Protein AF-A0AAJ2LNL6-F1 (afdb_monomer)

Solvent-accessible surface area (backbone atoms only — not comparable to full-atom values): 5807 Å² total; per-residue (Å²): 134,91,83,52,74,66,57,58,50,48,53,56,50,49,53,52,52,53,43,48,75,69,69,54,85,75,46,67,41,77,10,58,29,69,44,14,50,50,33,53,54,46,56,74,76,46,93,55,74,44,76,44,70,38,83,45,72,86,69,90,73,64,68,67,68,49,54,53,52,49,47,54,49,50,51,54,53,41,53,74,70,70,54,55,71,71,56,44,54,57,65,47,50,71,77,72,114

Nearest PDB structures (foldseek):
  1r1d-assembly1_B  TM=9.570E-01  e=1.015E-06  Geobacillus stearothermophilus
  1tqh-assembly1_A  TM=9.502E-01  e=9.462E-07  Geobacillus stearothermophilus
  4diu-assembly1_A  TM=9.580E-01  e=1.113E-05  synthetic construct
  8ilt-assembly4_D  TM=8.840E-01  e=2.416E-05  Geobacillus stearothermophilus
  8tav-assembly1_A  TM=8.797E-01  e=9.883E-05  Staphylococcus aureus USA300-0114

Foldseek 3Di:
DDDDPVVVLVVLVVVVVVCVVVVNPAAEAEAEACGLVSQVVCVVPHDHNYYHYHNYDPDDDDPVVVLVVVLVVQLVVVVVVVDDPVVSVVVSVVSVD

Secondary structure (DSSP, 8-state):
----HHHHHHHHHHHHHHHHHTT----EEEEETHHHHHHHHHHHHS--SEEEEES---SPPPSHHHHHHHHHHHHHHHHHTT--HHHHHHHHHTTT-

Radius of gyration: 17.71 Å; Cα contacts (8 Å, |Δi|>4): 82; chains: 1; bounding box: 37×31×43 Å

Organism: NCBI:txid1538159

Structure (mmCIF, N/CA/C/O backbone):
data_AF-A0AAJ2LNL6-F1
#
_entry.id   AF-A0AAJ2LNL6-F1
#
loop_
_atom_site.group_PDB
_atom_site.id
_atom_site.type_symbol
_atom_site.label_atom_id
_atom_site.label_alt_id
_atom_site.label_comp_id
_atom_site.label_asym_id
_atom_site.label_entity_id
_atom_site.label_seq_id
_atom_site.pdbx_PDB_ins_code
_atom_site.Cartn_x
_atom_site.Cartn_y
_atom_site.Cartn_z
_atom_site.occupancy
_atom_site.B_iso_or_equiv
_atom_site.auth_seq_id
_atom_site.a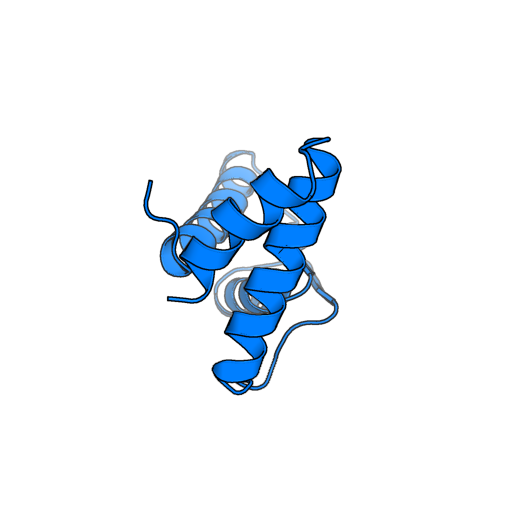uth_comp_id
_atom_site.auth_asym_id
_atom_site.auth_atom_id
_atom_site.pdbx_PDB_model_num
ATOM 1 N N . MET A 1 1 ? 20.341 4.228 -2.860 1.00 46.88 1 MET A N 1
ATOM 2 C CA . 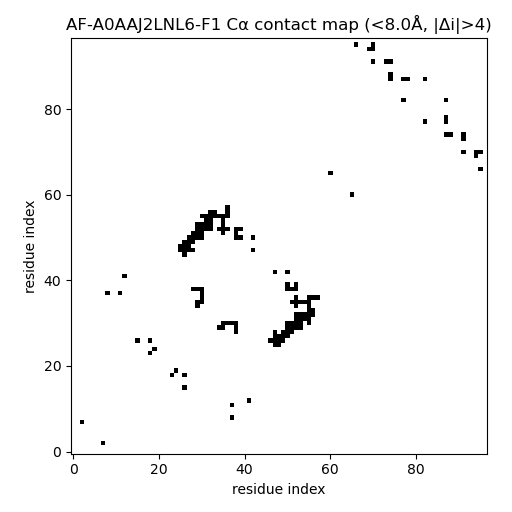MET A 1 1 ? 19.173 4.099 -1.962 1.00 46.88 1 MET A CA 1
ATOM 3 C C . MET A 1 1 ? 18.682 2.664 -2.096 1.00 46.88 1 MET A C 1
ATOM 5 O O . MET A 1 1 ? 18.381 2.265 -3.212 1.00 46.88 1 MET A O 1
ATOM 9 N N . GLN A 1 2 ? 18.742 1.852 -1.041 1.00 68.12 2 GLN A N 1
ATOM 10 C CA . GLN A 1 2 ? 18.389 0.429 -1.116 1.00 68.12 2 GLN A CA 1
ATOM 11 C C . GLN A 1 2 ? 16.917 0.285 -0.722 1.00 68.12 2 GLN A C 1
ATOM 13 O O . GLN A 1 2 ? 16.563 0.579 0.414 1.00 68.12 2 GLN A O 1
ATOM 18 N N . THR A 1 3 ? 16.053 -0.107 -1.655 1.00 78.25 3 THR A N 1
ATOM 19 C CA . THR A 1 3 ? 14.630 -0.362 -1.391 1.00 78.25 3 THR A CA 1
ATOM 20 C C . THR A 1 3 ? 14.413 -1.865 -1.242 1.00 78.25 3 THR A C 1
ATOM 22 O O . THR A 1 3 ? 14.990 -2.666 -1.978 1.00 78.25 3 THR A O 1
ATOM 25 N N . ASN A 1 4 ? 13.628 -2.280 -0.249 1.00 89.88 4 ASN A N 1
ATOM 26 C CA . ASN A 1 4 ? 13.325 -3.689 -0.013 1.00 89.88 4 ASN A CA 1
ATOM 27 C C . ASN A 1 4 ? 11.921 -3.850 0.586 1.00 89.88 4 ASN A C 1
ATOM 29 O O . ASN A 1 4 ? 11.300 -2.884 1.024 1.00 89.88 4 ASN A O 1
ATOM 33 N N . VAL A 1 5 ? 11.433 -5.090 0.619 1.00 90.75 5 VAL A N 1
ATOM 34 C CA . VAL A 1 5 ? 10.067 -5.416 1.060 1.00 90.75 5 VAL A CA 1
ATOM 35 C C . VAL A 1 5 ? 9.802 -5.026 2.518 1.00 90.75 5 VAL A C 1
ATOM 37 O O . VAL A 1 5 ? 8.667 -4.687 2.845 1.00 90.75 5 VAL A O 1
ATOM 40 N N . ASN A 1 6 ? 10.818 -5.041 3.388 1.00 93.31 6 ASN A N 1
ATOM 41 C CA . ASN A 1 6 ? 10.649 -4.638 4.786 1.00 93.31 6 ASN A CA 1
ATOM 42 C C . ASN A 1 6 ? 10.415 -3.131 4.907 1.00 93.31 6 ASN A C 1
ATOM 44 O O . ASN A 1 6 ? 9.559 -2.735 5.688 1.00 93.31 6 ASN A O 1
ATOM 48 N N . LEU A 1 7 ? 11.099 -2.320 4.093 1.00 94.69 7 LEU A N 1
ATOM 49 C CA . LEU A 1 7 ? 10.861 -0.874 4.039 1.00 94.69 7 LEU A CA 1
ATOM 50 C C . LEU A 1 7 ? 9.435 -0.569 3.569 1.00 94.69 7 LEU A C 1
ATOM 52 O O . LEU A 1 7 ? 8.723 0.184 4.216 1.00 94.69 7 LEU A O 1
ATOM 56 N N . TRP A 1 8 ? 8.962 -1.235 2.511 1.00 95.06 8 TRP A N 1
ATOM 57 C CA . TRP A 1 8 ? 7.585 -1.044 2.033 1.00 95.06 8 TRP A CA 1
ATOM 58 C C . TRP A 1 8 ? 6.528 -1.484 3.051 1.00 95.06 8 TRP A C 1
ATOM 60 O O . TRP A 1 8 ? 5.429 -0.934 3.100 1.00 95.06 8 TRP A O 1
ATOM 70 N N . TRP A 1 9 ? 6.843 -2.502 3.851 1.00 95.94 9 TRP A N 1
ATOM 71 C CA . TRP A 1 9 ? 5.988 -2.926 4.951 1.00 95.94 9 TRP A CA 1
ATOM 72 C C . TRP A 1 9 ? 5.948 -1.884 6.077 1.00 95.94 9 TRP A C 1
ATOM 74 O O . TRP A 1 9 ? 4.875 -1.597 6.606 1.00 95.94 9 TRP A O 1
ATOM 84 N N . GLU A 1 10 ? 7.096 -1.308 6.422 1.00 96.69 10 GLU A N 1
ATOM 85 C CA . GLU A 1 10 ? 7.195 -0.226 7.401 1.00 96.69 10 GLU A CA 1
ATOM 86 C C . GLU A 1 10 ? 6.425 1.018 6.941 1.00 96.69 10 GLU A C 1
ATOM 88 O O . GLU A 1 10 ? 5.658 1.577 7.720 1.00 96.69 10 GLU A O 1
ATOM 93 N N . ASP A 1 11 ? 6.503 1.375 5.656 1.00 96.81 11 ASP A N 1
ATOM 94 C CA . ASP A 1 11 ? 5.703 2.458 5.072 1.00 96.81 11 ASP A CA 1
ATOM 95 C C . ASP A 1 11 ? 4.192 2.212 5.230 1.00 96.81 11 ASP A C 1
ATOM 97 O O . ASP A 1 11 ? 3.438 3.126 5.568 1.00 96.81 11 ASP A O 1
ATOM 101 N N . ALA A 1 12 ? 3.733 0.970 5.030 1.00 97.00 12 ALA A N 1
ATOM 102 C CA . ALA A 1 12 ? 2.324 0.612 5.193 1.00 97.00 12 ALA A CA 1
ATOM 103 C C . ALA A 1 12 ? 1.851 0.736 6.655 1.00 97.00 12 ALA A C 1
ATOM 105 O O . ALA A 1 12 ? 0.737 1.207 6.902 1.00 97.00 12 ALA A O 1
ATOM 106 N N . LEU A 1 13 ? 2.694 0.347 7.618 1.00 97.00 13 LEU A N 1
ATOM 107 C CA . LEU A 1 13 ? 2.428 0.539 9.048 1.00 97.00 13 LEU A CA 1
ATOM 108 C C . LEU A 1 13 ? 2.405 2.024 9.417 1.00 97.00 13 LEU A C 1
ATOM 110 O O . LEU A 1 13 ? 1.452 2.488 10.042 1.00 97.00 13 LEU A O 1
ATOM 114 N N . ASN A 1 14 ? 3.408 2.780 8.972 1.00 97.69 14 ASN A N 1
ATOM 115 C CA . ASN A 1 14 ? 3.51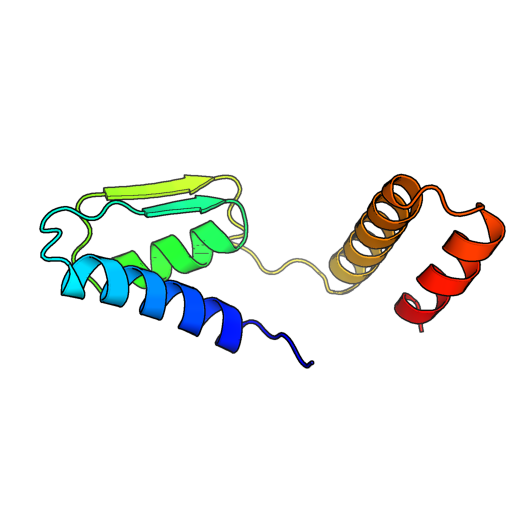8 4.212 9.236 1.00 97.69 14 ASN A CA 1
ATOM 116 C C . ASN A 1 14 ? 2.320 4.985 8.677 1.00 97.69 14 ASN A C 1
ATOM 118 O O . ASN A 1 14 ? 1.829 5.902 9.329 1.00 97.69 14 ASN A O 1
ATOM 122 N N . ALA A 1 15 ? 1.801 4.599 7.508 1.00 97.19 15 ALA A N 1
ATOM 123 C CA . ALA A 1 15 ? 0.598 5.203 6.941 1.00 97.19 15 ALA A CA 1
ATOM 124 C C . ALA A 1 15 ? -0.649 4.962 7.813 1.00 97.19 15 ALA A C 1
ATOM 126 O O . ALA A 1 15 ? -1.466 5.868 7.983 1.00 97.19 15 ALA A O 1
ATOM 127 N N . TYR A 1 16 ? -0.796 3.766 8.392 1.00 97.12 16 TYR A N 1
ATOM 128 C CA . TYR A 1 16 ? -1.882 3.493 9.334 1.00 97.12 16 TYR A CA 1
ATOM 129 C C . TYR A 1 16 ? -1.728 4.313 10.623 1.00 97.12 16 TYR A C 1
ATOM 131 O O . TYR A 1 16 ? -2.683 4.968 11.045 1.00 97.12 16 TYR A O 1
ATOM 139 N N . GLU A 1 17 ? -0.529 4.333 11.213 1.00 97.12 17 GLU A N 1
ATOM 140 C CA . GLU A 1 17 ? -0.241 5.115 12.424 1.00 97.12 17 GLU A CA 1
ATOM 141 C C . GLU A 1 17 ? -0.430 6.618 12.197 1.00 97.12 17 GLU A C 1
ATOM 143 O O . GLU A 1 17 ? -0.962 7.318 13.055 1.00 97.12 17 GLU A O 1
ATOM 148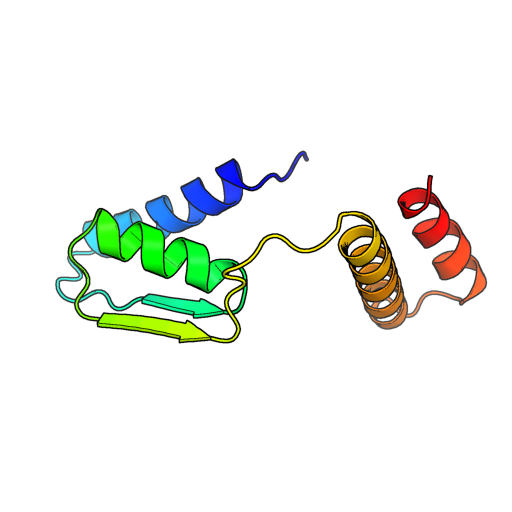 N N . PHE A 1 18 ? -0.084 7.111 11.008 1.00 98.12 18 PHE A N 1
ATOM 149 C CA . PHE A 1 18 ? -0.350 8.484 10.601 1.00 98.12 18 PHE A CA 1
ATOM 150 C C . PHE A 1 18 ? -1.849 8.799 10.622 1.00 98.12 18 PHE A C 1
ATOM 152 O O . PHE A 1 18 ? -2.261 9.808 11.185 1.00 98.12 18 PHE A O 1
ATOM 159 N N . LEU A 1 19 ? -2.700 7.937 10.063 1.00 97.75 19 LEU A N 1
ATOM 160 C CA . LEU A 1 19 ? -4.150 8.150 10.127 1.00 97.75 19 LEU A CA 1
ATOM 161 C C . LEU A 1 19 ? -4.660 8.069 11.574 1.00 97.75 19 LEU A C 1
ATOM 163 O O . LEU A 1 19 ? -5.497 8.867 11.995 1.00 97.75 19 LEU A O 1
ATOM 167 N N . LYS A 1 20 ? -4.123 7.151 12.376 1.00 95.88 20 LYS A N 1
ATOM 168 C CA . LYS A 1 20 ? -4.476 7.048 13.794 1.00 95.88 20 LYS A CA 1
ATOM 169 C C . LYS A 1 20 ? -4.094 8.292 14.592 1.00 95.88 20 LYS A C 1
ATOM 171 O O . LYS A 1 20 ? -4.892 8.712 15.425 1.00 95.88 20 LYS A O 1
ATOM 176 N N . SER A 1 21 ? -2.931 8.890 14.330 1.00 97.69 21 SER A N 1
ATOM 177 C CA . SER A 1 21 ? -2.472 10.100 15.025 1.00 97.69 21 SER A CA 1
ATOM 178 C C . SER A 1 21 ? -3.301 11.344 14.691 1.00 97.69 21 SER A C 1
ATOM 180 O O . SER A 1 21 ? -3.276 12.310 15.445 1.00 97.69 21 SER A O 1
ATOM 182 N N . HIS A 1 22 ? -4.071 11.298 13.601 1.00 97.62 22 HIS A N 1
ATOM 183 C CA . HIS A 1 22 ? -5.034 12.328 13.205 1.00 97.62 22 HIS A CA 1
ATOM 184 C C . HIS A 1 22 ? -6.474 11.989 13.636 1.00 97.62 22 HIS A C 1
ATOM 186 O O . HIS A 1 22 ? -7.431 12.507 13.063 1.00 97.62 22 HIS A O 1
ATOM 192 N N . ASP A 1 23 ? -6.642 11.095 14.619 1.00 96.31 23 ASP A N 1
ATOM 193 C CA . ASP A 1 23 ? -7.928 10.706 15.215 1.00 96.31 23 ASP A CA 1
ATOM 194 C C . ASP A 1 23 ? -8.947 10.061 14.251 1.00 96.31 23 ASP A C 1
ATOM 196 O O . ASP A 1 23 ? -10.142 9.955 14.562 1.00 96.31 23 ASP A O 1
ATOM 200 N N . TYR A 1 24 ? -8.503 9.541 13.099 1.00 97.88 24 TYR A N 1
ATOM 201 C CA . TYR A 1 24 ? -9.377 8.761 12.221 1.00 97.88 24 TYR A CA 1
ATOM 202 C C . TYR A 1 24 ? -9.789 7.446 12.908 1.00 97.88 24 TYR A C 1
ATOM 204 O O . TYR A 1 24 ? -8.970 6.576 13.213 1.00 97.88 24 TYR A O 1
ATOM 212 N N . LYS A 1 25 ? -11.097 7.291 13.151 1.00 94.88 25 LYS A N 1
ATOM 213 C CA . LYS A 1 25 ? -11.673 6.131 13.863 1.00 94.88 25 LYS A CA 1
ATOM 214 C C . LYS A 1 25 ? -11.977 4.941 12.957 1.00 94.88 25 LYS A C 1
ATOM 216 O O . LYS A 1 25 ? -11.952 3.804 13.417 1.00 94.88 25 LYS A O 1
ATOM 221 N N . HIS A 1 26 ? -12.268 5.211 11.687 1.00 97.38 26 HIS A N 1
ATOM 222 C CA . HIS A 1 26 ? -12.638 4.207 10.698 1.00 97.38 26 HIS A CA 1
ATOM 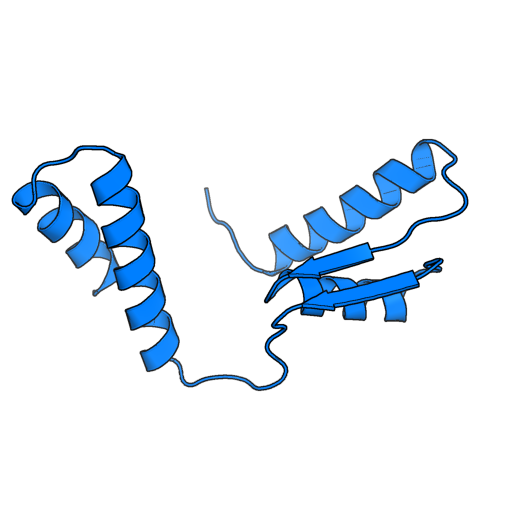223 C C . HIS A 1 26 ? -11.629 4.226 9.557 1.00 97.38 26 HIS A C 1
ATOM 225 O O . HIS A 1 26 ? -11.623 5.148 8.745 1.00 97.38 26 HIS A O 1
ATOM 231 N N . ILE A 1 27 ? -10.762 3.216 9.518 1.00 97.94 27 ILE A N 1
ATOM 232 C CA . ILE A 1 27 ? -9.704 3.096 8.515 1.00 97.94 27 ILE A CA 1
ATOM 233 C C . ILE A 1 27 ? -9.984 1.854 7.675 1.00 97.94 27 ILE A C 1
ATOM 235 O O . ILE A 1 27 ? -10.077 0.746 8.202 1.00 97.94 27 ILE A O 1
ATOM 239 N N . SER A 1 28 ? -10.127 2.049 6.368 1.00 97.88 28 SER A N 1
ATOM 240 C CA . SER A 1 28 ? -10.294 0.979 5.385 1.00 97.88 28 SER A CA 1
ATOM 241 C C . SER A 1 28 ? -9.063 0.921 4.492 1.00 97.88 28 SER A C 1
ATOM 243 O O . SER A 1 28 ? -8.550 1.964 4.092 1.00 97.88 28 SER A O 1
ATOM 245 N N . VAL A 1 29 ? -8.598 -0.283 4.162 1.00 98.06 29 VAL A N 1
ATOM 246 C CA . VAL A 1 29 ? -7.388 -0.471 3.348 1.00 98.06 29 VAL A CA 1
ATOM 247 C C . VAL A 1 29 ? -7.737 -1.177 2.047 1.00 98.06 29 VAL A C 1
ATOM 249 O O . VAL A 1 29 ? -8.338 -2.250 2.047 1.00 98.06 29 VAL A O 1
ATOM 252 N N . ILE A 1 30 ? -7.318 -0.589 0.929 1.00 97.88 30 ILE A N 1
ATOM 253 C CA . ILE A 1 30 ? -7.442 -1.179 -0.404 1.00 97.88 30 ILE A CA 1
ATOM 254 C C . ILE A 1 30 ? -6.034 -1.413 -0.943 1.00 97.88 30 ILE A C 1
ATOM 256 O O . ILE A 1 30 ? -5.262 -0.470 -1.099 1.00 97.88 30 ILE A O 1
ATOM 260 N N . GLY A 1 31 ? -5.688 -2.667 -1.222 1.00 97.06 31 GLY A N 1
ATOM 261 C CA . GLY A 1 31 ? -4.354 -3.039 -1.679 1.00 97.06 31 GLY A CA 1
ATOM 262 C C . GLY A 1 31 ? -4.353 -3.665 -3.070 1.00 97.06 31 GLY A C 1
ATOM 263 O O . GLY A 1 31 ? -5.049 -4.647 -3.317 1.00 97.06 31 GLY A O 1
ATOM 264 N N . HIS A 1 32 ? -3.521 -3.140 -3.970 1.00 96.06 32 HIS A N 1
ATOM 265 C CA . HIS A 1 32 ? -3.316 -3.682 -5.315 1.00 96.06 32 HIS A CA 1
ATOM 266 C C . HIS A 1 32 ? -2.016 -4.492 -5.400 1.00 96.06 32 HIS A C 1
ATOM 268 O O . HIS A 1 32 ? -0.970 -4.055 -4.919 1.00 96.06 32 HIS A O 1
ATOM 274 N N . SER A 1 33 ? -2.060 -5.663 -6.039 1.00 92.44 33 SER A N 1
ATOM 275 C CA . SER A 1 33 ? -0.919 -6.565 -6.204 1.00 92.44 33 SER A CA 1
ATOM 276 C C . SER A 1 33 ? -0.274 -6.877 -4.841 1.00 92.44 33 SER A C 1
ATOM 278 O O . SER A 1 33 ? -0.970 -7.312 -3.918 1.00 92.44 33 SER A O 1
ATOM 280 N N . MET A 1 34 ? 1.026 -6.629 -4.678 1.00 92.88 34 MET A N 1
ATOM 281 C CA . MET A 1 34 ? 1.752 -6.744 -3.406 1.00 92.88 34 MET A CA 1
ATOM 282 C C . MET A 1 34 ? 1.134 -5.902 -2.281 1.00 92.88 34 MET A C 1
ATOM 284 O O . MET A 1 34 ? 1.097 -6.351 -1.138 1.00 92.88 34 MET A O 1
ATOM 288 N N . GLY A 1 35 ? 0.571 -4.735 -2.600 1.00 95.62 35 GLY A N 1
ATOM 289 C CA . GLY A 1 35 ? -0.133 -3.905 -1.626 1.00 95.62 35 GLY A CA 1
ATOM 290 C C . GLY A 1 35 ? -1.321 -4.626 -0.989 1.00 95.62 35 GLY A C 1
ATOM 291 O O . GLY A 1 35 ? -1.620 -4.391 0.174 1.00 95.62 35 GLY A O 1
ATOM 292 N N . GLY A 1 36 ? -1.969 -5.559 -1.693 1.00 96.44 36 GLY A N 1
ATOM 293 C CA . GLY A 1 36 ? -3.032 -6.365 -1.089 1.00 96.44 36 GLY A CA 1
ATOM 294 C C . GLY A 1 36 ? -2.518 -7.474 -0.168 1.00 96.44 36 GLY A C 1
ATOM 295 O O . GLY A 1 36 ? -3.208 -7.825 0.783 1.00 96.44 36 GLY A O 1
ATOM 296 N N . VAL A 1 37 ? -1.278 -7.947 -0.343 1.00 95.31 37 VAL A N 1
ATOM 297 C CA . VAL A 1 37 ? -0.622 -8.810 0.660 1.00 95.31 37 VAL A CA 1
ATOM 298 C C . VAL A 1 37 ? -0.371 -8.017 1.945 1.00 95.31 37 VAL A C 1
ATOM 300 O O . VAL A 1 37 ? -0.661 -8.507 3.035 1.00 95.31 37 VAL A O 1
ATOM 303 N N . PHE A 1 38 ? 0.099 -6.771 1.830 1.00 97.00 38 PHE A N 1
ATOM 304 C CA . PHE A 1 38 ? 0.244 -5.883 2.987 1.00 97.00 38 PHE A CA 1
ATOM 305 C C . PHE A 1 38 ? -1.099 -5.523 3.620 1.00 97.00 38 PHE A C 1
ATOM 307 O O . PHE A 1 38 ? -1.203 -5.549 4.840 1.00 97.00 38 PHE A O 1
ATOM 314 N N . ALA A 1 39 ? -2.138 -5.269 2.823 1.00 97.19 39 ALA A N 1
ATOM 315 C CA . ALA A 1 39 ? -3.480 -4.991 3.329 1.00 97.19 39 ALA A CA 1
ATOM 316 C C . ALA A 1 39 ? -4.024 -6.150 4.180 1.00 97.19 39 ALA A C 1
ATOM 318 O O . ALA A 1 39 ? -4.536 -5.920 5.274 1.00 97.19 39 ALA A O 1
ATOM 319 N N . LEU A 1 40 ? -3.850 -7.397 3.725 1.00 96.56 40 LEU A N 1
ATOM 320 C CA . LEU A 1 40 ? -4.216 -8.582 4.509 1.00 96.56 40 LEU A CA 1
ATOM 321 C C . LEU A 1 40 ? -3.389 -8.692 5.791 1.00 96.56 40 LEU A C 1
ATOM 323 O O . LEU A 1 40 ? -3.939 -8.990 6.847 1.00 96.56 40 LEU A O 1
ATOM 327 N N . ARG A 1 41 ? -2.083 -8.416 5.718 1.00 96.31 41 ARG A N 1
ATOM 328 C CA . ARG A 1 41 ? -1.206 -8.427 6.894 1.00 96.31 41 ARG A CA 1
ATOM 329 C C . ARG A 1 41 ? -1.598 -7.358 7.921 1.00 96.31 41 ARG A C 1
ATOM 331 O O . ARG A 1 41 ? -1.624 -7.661 9.108 1.00 96.31 41 ARG A O 1
ATOM 338 N N . LEU A 1 42 ? -1.952 -6.145 7.487 1.00 97.31 42 LEU A N 1
ATOM 339 C CA . LEU A 1 42 ? -2.480 -5.093 8.365 1.00 97.31 42 LEU A CA 1
ATOM 340 C C . LEU A 1 42 ? -3.795 -5.540 9.014 1.00 97.31 42 LEU A C 1
ATOM 342 O O . LEU A 1 42 ? -3.938 -5.422 10.224 1.00 97.31 42 LEU A O 1
ATOM 346 N N . ALA A 1 43 ? -4.716 -6.123 8.240 1.00 96.62 43 ALA A N 1
ATOM 347 C CA . ALA A 1 43 ? -5.995 -6.620 8.753 1.00 96.62 43 ALA A CA 1
ATOM 348 C C . ALA A 1 43 ? -5.843 -7.740 9.801 1.00 96.62 43 ALA A C 1
ATOM 350 O O . ALA A 1 43 ? -6.713 -7.910 10.648 1.00 96.62 43 ALA A O 1
ATOM 351 N N . GLN A 1 44 ? -4.743 -8.501 9.762 1.00 96.62 44 GLN A N 1
ATOM 352 C CA . GLN A 1 44 ? -4.429 -9.512 10.778 1.00 96.62 44 GLN A CA 1
ATOM 353 C C . GLN A 1 44 ? -3.909 -8.916 12.094 1.00 96.62 44 GLN A C 1
ATOM 355 O O . GLN A 1 44 ? -3.961 -9.592 13.119 1.00 96.62 44 GLN A O 1
ATOM 360 N N . GLN A 1 45 ? -3.365 -7.697 12.070 1.00 95.50 45 GLN A N 1
ATOM 361 C CA . GLN A 1 45 ? -2.661 -7.093 13.207 1.00 95.50 45 GLN A CA 1
ATOM 362 C C . GLN A 1 45 ? -3.391 -5.883 13.804 1.00 95.50 45 GLN A C 1
ATOM 364 O O . GLN A 1 45 ? -3.156 -5.543 14.961 1.00 95.50 45 GLN A O 1
ATOM 369 N N . LEU A 1 46 ? -4.256 -5.227 13.030 1.00 95.38 46 LEU A N 1
ATOM 370 C CA . LEU A 1 46 ? -4.827 -3.919 13.339 1.00 95.38 46 LEU A CA 1
ATOM 371 C C . LEU A 1 46 ? -6.343 -3.912 13.121 1.00 95.38 46 LEU A C 1
ATOM 373 O O . LEU A 1 46 ? -6.883 -4.669 12.316 1.00 95.38 46 LEU A O 1
ATOM 377 N N . SER A 1 47 ? -7.034 -3.011 13.821 1.00 94.06 47 SER A N 1
ATOM 378 C CA . SER A 1 47 ? -8.482 -2.846 13.683 1.00 94.06 47 SER A CA 1
ATOM 379 C C . SER A 1 47 ? -8.807 -1.997 12.455 1.00 94.06 47 SER A C 1
ATOM 381 O O . SER A 1 47 ? -8.673 -0.772 12.475 1.00 94.06 47 SER A O 1
ATOM 383 N N . LEU A 1 48 ? -9.225 -2.658 11.376 1.00 96.62 48 LEU A N 1
ATOM 384 C CA . LEU A 1 48 ? -9.663 -2.021 10.136 1.00 96.62 48 LEU A CA 1
ATOM 385 C C . LEU A 1 48 ? -11.183 -2.108 10.002 1.00 96.62 48 LEU A C 1
ATOM 387 O O . LEU A 1 48 ? -11.797 -3.116 10.339 1.00 96.62 48 LEU A O 1
ATOM 391 N N . SER A 1 49 ? -11.794 -1.057 9.460 1.00 97.88 49 SER A N 1
ATOM 392 C CA . SER A 1 49 ? -13.225 -1.048 9.134 1.00 97.88 49 SER A CA 1
ATOM 393 C C . SER A 1 49 ? -13.543 -1.945 7.940 1.00 97.88 49 SER A C 1
ATOM 395 O O . SER A 1 49 ? -14.587 -2.586 7.909 1.00 97.88 49 SER A O 1
ATOM 397 N N . SER A 1 50 ? -12.640 -2.009 6.961 1.00 97.62 50 SER A N 1
ATOM 398 C CA . SER A 1 50 ? -12.722 -2.968 5.861 1.00 97.62 50 SER A CA 1
ATOM 399 C C . SER A 1 50 ? -11.357 -3.182 5.209 1.00 97.62 50 SER A C 1
ATOM 401 O O . SER A 1 50 ? -10.457 -2.344 5.317 1.00 97.62 50 SER A O 1
ATOM 403 N N . VAL A 1 51 ? -11.213 -4.308 4.511 1.00 97.88 51 VAL A N 1
ATOM 404 C CA . VAL A 1 51 ? -10.046 -4.611 3.682 1.00 97.88 51 VAL A CA 1
ATOM 405 C C . VAL A 1 51 ? -10.507 -5.077 2.305 1.00 97.88 51 VAL A C 1
ATOM 407 O O . VAL A 1 51 ? -11.414 -5.896 2.189 1.00 97.88 51 VAL A O 1
ATOM 410 N N . THR A 1 52 ? -9.897 -4.545 1.251 1.00 98.00 52 THR A N 1
ATOM 411 C CA . THR A 1 52 ? -10.107 -4.990 -0.132 1.00 98.00 52 THR A CA 1
ATOM 412 C C . THR A 1 52 ? -8.760 -5.276 -0.768 1.00 98.00 52 THR A C 1
ATOM 414 O O . THR A 1 52 ? -7.818 -4.493 -0.644 1.00 98.00 52 THR A O 1
ATOM 417 N N . THR A 1 53 ? -8.662 -6.395 -1.475 1.00 97.06 53 THR A N 1
ATOM 418 C CA . THR A 1 53 ? -7.465 -6.768 -2.225 1.00 97.06 53 THR A CA 1
ATOM 419 C C . THR A 1 53 ? -7.783 -6.874 -3.705 1.00 97.06 53 THR A C 1
ATOM 421 O O . THR A 1 53 ? -8.864 -7.303 -4.101 1.00 97.06 53 THR A O 1
ATOM 424 N N . MET A 1 54 ? -6.834 -6.468 -4.542 1.00 95.88 54 MET A N 1
ATOM 425 C CA . MET A 1 54 ? -6.958 -6.524 -5.994 1.00 95.88 54 MET A CA 1
ATOM 426 C C . MET A 1 54 ? -5.710 -7.169 -6.573 1.00 95.88 54 MET A C 1
ATOM 428 O O . MET A 1 54 ? -4.600 -6.699 -6.332 1.00 95.88 54 MET A O 1
ATOM 432 N N . CYS A 1 55 ? -5.882 -8.234 -7.356 1.00 92.50 55 CYS A N 1
ATOM 433 C CA . CYS A 1 55 ? -4.794 -8.905 -8.077 1.00 92.50 55 CYS A CA 1
ATOM 434 C C . CYS A 1 55 ? -3.626 -9.366 -7.179 1.00 92.50 55 CYS A C 1
ATOM 436 O O . CYS A 1 55 ? -2.478 -9.414 -7.624 1.00 92.50 55 CYS A O 1
ATOM 438 N N . SER A 1 56 ? -3.890 -9.671 -5.905 1.00 91.12 56 SER A N 1
ATOM 439 C CA . SER A 1 56 ? -2.833 -9.980 -4.942 1.00 91.12 56 SER A CA 1
ATOM 440 C C . SER A 1 56 ? -2.193 -11.344 -5.193 1.00 91.12 56 SER A C 1
ATOM 442 O O . SER A 1 56 ? -2.903 -12.340 -5.349 1.00 91.12 56 SER A O 1
ATOM 444 N N . PRO A 1 57 ? -0.852 -11.431 -5.216 1.00 87.38 57 PRO A N 1
ATOM 445 C CA . PRO A 1 57 ? -0.170 -12.705 -5.374 1.00 87.38 57 PRO A CA 1
ATOM 446 C C . PRO A 1 57 ? -0.287 -13.531 -4.085 1.00 87.38 57 PRO A C 1
ATOM 448 O O . PRO A 1 57 ? 0.250 -13.147 -3.052 1.00 87.38 57 PRO A O 1
ATOM 451 N N . ILE A 1 58 ? -0.966 -14.679 -4.156 1.00 81.50 58 ILE A N 1
ATOM 452 C CA . ILE A 1 58 ? -1.104 -15.622 -3.026 1.00 81.50 58 ILE A CA 1
ATOM 453 C C . ILE A 1 58 ? -0.027 -16.719 -3.073 1.00 81.50 58 ILE A C 1
ATOM 455 O O . ILE A 1 58 ? 0.428 -17.205 -2.043 1.00 81.50 58 ILE A O 1
ATOM 459 N N . HIS A 1 59 ? 0.440 -17.071 -4.272 1.00 81.38 59 HIS A N 1
ATOM 460 C CA . HIS A 1 59 ? 1.456 -18.101 -4.484 1.00 81.38 59 HIS A CA 1
ATOM 461 C C . HIS A 1 59 ? 2.791 -17.482 -4.903 1.00 81.38 59 HIS A C 1
ATOM 463 O O . HIS A 1 59 ? 2.830 -16.520 -5.679 1.00 81.38 59 HIS A O 1
ATOM 469 N N . LYS A 1 60 ? 3.902 -18.065 -4.430 1.00 71.25 60 LYS A N 1
ATOM 470 C CA . LYS A 1 60 ? 5.239 -17.709 -4.920 1.00 71.25 60 LYS A CA 1
ATOM 471 C C . LYS A 1 60 ? 5.361 -18.133 -6.382 1.00 71.25 60 LYS A C 1
ATOM 473 O O . LYS A 1 60 ? 5.216 -19.309 -6.699 1.00 71.25 60 LYS A O 1
ATOM 478 N N . ARG A 1 61 ? 5.648 -17.171 -7.259 1.00 69.94 61 ARG A N 1
ATOM 479 C CA . ARG A 1 61 ? 5.996 -17.442 -8.658 1.00 69.94 61 ARG A CA 1
ATOM 480 C C . ARG A 1 61 ? 7.487 -17.794 -8.792 1.00 69.94 61 ARG A C 1
ATOM 482 O O . ARG A 1 61 ? 8.276 -17.380 -7.928 1.00 69.94 61 ARG A O 1
ATOM 489 N N . PRO A 1 62 ? 7.876 -18.514 -9.860 1.00 73.56 62 PRO A N 1
ATOM 490 C CA . PRO A 1 62 ? 9.278 -18.771 -10.188 1.00 73.56 62 PRO A CA 1
ATOM 491 C C . PRO A 1 62 ? 10.127 -17.487 -10.207 1.00 73.56 62 PRO A C 1
ATOM 493 O O . PRO A 1 62 ? 9.615 -16.379 -10.378 1.00 73.56 62 PRO A O 1
ATOM 496 N N . MET A 1 63 ? 11.435 -17.615 -9.965 1.00 65.25 63 MET A N 1
ATOM 497 C CA . MET A 1 63 ? 12.367 -16.475 -9.989 1.00 65.25 63 MET A CA 1
ATOM 498 C C . MET A 1 63 ? 12.551 -15.908 -11.402 1.00 65.25 63 MET A C 1
ATOM 500 O O . MET A 1 63 ? 12.622 -14.689 -11.550 1.00 65.25 63 MET A O 1
ATOM 504 N N . ASP A 1 64 ? 12.554 -16.765 -12.421 1.00 65.06 64 ASP A N 1
ATOM 505 C CA . ASP A 1 64 ? 12.784 -16.359 -13.813 1.00 65.06 64 ASP A CA 1
ATOM 506 C C . ASP A 1 64 ? 11.676 -15.422 -14.325 1.00 65.06 64 ASP A C 1
ATOM 508 O O . ASP A 1 64 ? 11.957 -14.360 -14.882 1.00 65.06 64 ASP A O 1
ATOM 512 N N . ASP A 1 6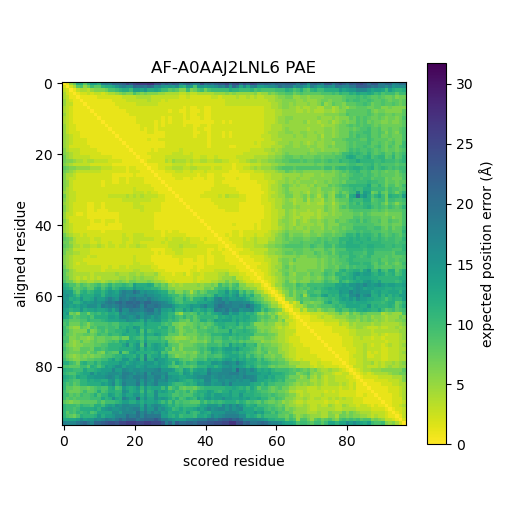5 ? 10.420 -15.715 -13.968 1.00 71.62 65 ASP A N 1
ATOM 513 C CA . ASP A 1 65 ? 9.251 -14.858 -14.222 1.00 71.62 65 ASP A CA 1
ATOM 514 C C . ASP A 1 65 ? 9.373 -13.456 -13.602 1.00 71.62 65 ASP A C 1
ATOM 516 O O . ASP A 1 65 ? 8.740 -12.505 -14.063 1.00 71.62 65 ASP A O 1
ATOM 520 N N . ARG A 1 66 ? 10.141 -13.298 -12.517 1.00 71.56 66 ARG A N 1
ATOM 521 C CA . ARG A 1 66 ? 10.307 -11.996 -11.851 1.00 71.56 66 ARG A CA 1
ATOM 522 C C . ARG A 1 66 ? 11.342 -11.124 -12.543 1.00 71.56 66 ARG A C 1
ATOM 524 O O . ARG A 1 66 ? 11.097 -9.926 -12.670 1.00 71.56 66 ARG A O 1
ATOM 531 N N . LYS A 1 67 ? 12.459 -11.707 -12.992 1.00 77.44 67 LYS A N 1
ATOM 532 C CA . LYS A 1 67 ? 13.497 -10.970 -13.729 1.00 77.44 67 LYS A CA 1
ATOM 533 C C . LYS A 1 67 ? 12.956 -10.435 -15.053 1.00 77.44 67 LYS A C 1
ATOM 535 O O . LYS A 1 67 ? 13.104 -9.249 -15.317 1.00 77.44 67 LYS A O 1
ATOM 540 N N . SER A 1 68 ? 12.250 -11.269 -15.821 1.00 80.19 68 SER A N 1
ATOM 541 C CA . SER A 1 68 ? 11.630 -10.842 -17.084 1.00 80.19 68 SER A CA 1
ATOM 542 C C . SER A 1 68 ? 10.665 -9.669 -16.880 1.00 80.19 68 SER A C 1
ATOM 544 O O . SER A 1 68 ? 10.789 -8.660 -17.558 1.00 80.19 68 SER A O 1
ATOM 546 N N . ARG A 1 69 ? 9.786 -9.719 -15.872 1.00 80.19 69 ARG A N 1
ATOM 547 C CA . ARG A 1 69 ? 8.849 -8.609 -15.611 1.00 80.19 69 ARG A CA 1
ATOM 548 C C . ARG A 1 69 ? 9.532 -7.329 -15.137 1.00 80.19 69 ARG A C 1
ATOM 550 O O . ARG A 1 69 ? 9.011 -6.245 -15.386 1.00 80.19 69 ARG A O 1
ATOM 557 N N . LEU A 1 70 ? 10.655 -7.442 -14.424 1.00 83.19 70 LEU A N 1
ATOM 558 C C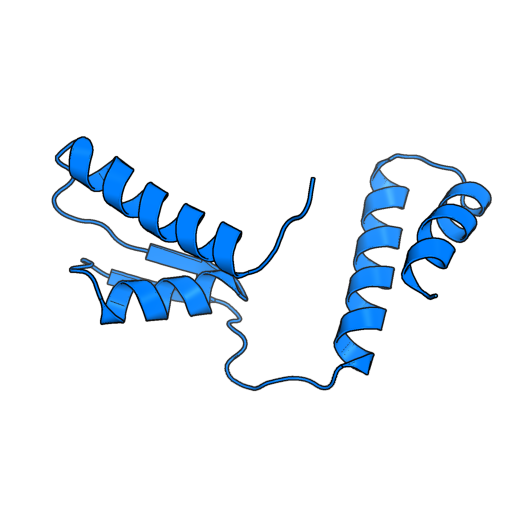A . LEU A 1 70 ? 11.460 -6.281 -14.045 1.00 83.19 70 LEU A CA 1
ATOM 559 C C . LEU A 1 70 ? 12.067 -5.618 -15.284 1.00 83.19 70 LEU A C 1
ATOM 561 O O . LEU A 1 70 ? 11.988 -4.399 -15.403 1.00 83.19 70 LEU A O 1
ATOM 565 N N . ILE A 1 71 ? 12.620 -6.422 -16.195 1.00 85.25 71 ILE A N 1
ATOM 566 C CA . ILE A 1 71 ? 13.160 -5.969 -17.482 1.00 85.25 71 ILE A CA 1
ATOM 567 C C . ILE A 1 71 ? 12.055 -5.294 -18.302 1.00 85.25 71 ILE A C 1
ATOM 569 O O . ILE A 1 71 ? 12.216 -4.136 -18.678 1.00 85.25 71 ILE A O 1
ATOM 573 N N . ASP A 1 72 ? 10.897 -5.941 -18.464 1.00 85.56 72 ASP A N 1
ATOM 574 C CA . ASP A 1 72 ? 9.755 -5.380 -19.198 1.00 85.56 72 ASP A CA 1
ATOM 575 C C . ASP A 1 72 ? 9.305 -4.037 -18.607 1.00 85.56 72 ASP A C 1
ATOM 577 O O . ASP A 1 72 ? 9.054 -3.070 -19.326 1.00 85.56 72 ASP A O 1
ATOM 581 N N . TYR A 1 73 ? 9.205 -3.955 -17.276 1.00 85.19 73 TYR A N 1
ATOM 582 C CA . TYR A 1 73 ? 8.843 -2.718 -16.593 1.00 85.19 73 TYR A CA 1
ATOM 583 C C . TYR A 1 73 ? 9.896 -1.625 -16.805 1.00 85.19 73 TYR A C 1
ATOM 585 O O . TYR A 1 73 ? 9.531 -0.485 -17.100 1.00 85.19 73 TYR A O 1
ATOM 593 N N . ALA A 1 74 ? 11.184 -1.960 -16.682 1.00 86.62 74 ALA A N 1
ATOM 594 C CA . ALA A 1 74 ? 12.276 -1.023 -16.914 1.00 86.62 74 ALA A CA 1
ATOM 595 C C . ALA A 1 74 ? 12.241 -0.496 -18.354 1.00 86.62 74 ALA A C 1
ATOM 597 O O . ALA A 1 74 ? 12.238 0.716 -18.545 1.00 86.62 74 ALA A O 1
ATOM 598 N N . GLU A 1 75 ? 12.111 -1.364 -19.359 1.00 86.19 75 GLU A N 1
ATOM 599 C CA . GLU A 1 75 ? 11.991 -0.953 -20.761 1.00 86.19 75 GLU A CA 1
ATOM 600 C C . GLU A 1 75 ? 10.821 0.006 -20.991 1.00 86.19 75 GLU A C 1
ATOM 602 O O . GLU A 1 75 ? 10.988 1.046 -21.633 1.00 86.19 75 GLU A O 1
ATOM 607 N N . GLN A 1 76 ? 9.636 -0.317 -20.463 1.00 85.94 76 GLN A N 1
ATOM 608 C CA . GLN A 1 76 ? 8.456 0.539 -20.605 1.00 85.94 76 GLN A CA 1
ATOM 609 C C . GLN A 1 76 ? 8.668 1.890 -19.920 1.00 85.94 76 GLN A C 1
ATOM 611 O O . GLN A 1 76 ? 8.408 2.930 -20.522 1.00 85.94 76 GLN A O 1
ATOM 616 N N . TYR A 1 77 ? 9.210 1.896 -18.702 1.00 86.44 77 TYR A N 1
ATOM 617 C CA . TYR A 1 77 ? 9.532 3.124 -17.980 1.00 86.44 77 TYR A CA 1
ATOM 618 C C . TYR A 1 77 ? 10.525 4.001 -18.758 1.00 86.44 77 TYR A C 1
ATOM 620 O O . TYR A 1 77 ? 10.295 5.196 -18.931 1.00 86.44 77 TYR A O 1
ATOM 628 N N . LYS A 1 78 ? 11.593 3.411 -19.308 1.00 85.44 78 LYS A N 1
ATOM 629 C CA . LYS A 1 78 ? 12.599 4.136 -20.098 1.00 85.44 78 LYS A CA 1
ATOM 630 C C . LYS A 1 78 ? 12.055 4.670 -21.429 1.00 85.44 78 LYS A C 1
ATOM 632 O O . LYS A 1 78 ? 12.501 5.725 -21.878 1.00 85.44 78 LYS A O 1
ATOM 637 N N . LYS A 1 79 ? 11.063 4.005 -22.038 1.00 86.31 79 LYS A N 1
ATOM 638 C CA . LYS A 1 79 ? 10.323 4.548 -23.196 1.00 86.31 79 LYS A CA 1
ATOM 639 C C . LYS A 1 79 ? 9.550 5.816 -22.822 1.00 86.31 79 LYS A C 1
ATOM 641 O O . LYS A 1 79 ? 9.545 6.765 -23.603 1.00 86.31 79 LYS A O 1
ATOM 646 N N . PHE A 1 80 ? 8.961 5.875 -21.624 1.00 87.38 80 PHE A N 1
ATOM 647 C CA . PHE A 1 80 ? 8.312 7.095 -21.124 1.00 87.38 80 PHE A CA 1
ATOM 648 C C . PHE A 1 80 ? 9.301 8.239 -20.849 1.00 87.38 80 PHE A C 1
ATOM 650 O O . PHE A 1 80 ? 8.923 9.400 -20.987 1.00 87.38 80 PHE A O 1
ATOM 657 N N . GLU A 1 81 ? 10.572 7.941 -20.551 1.00 88.81 81 GLU A N 1
ATOM 658 C CA . GLU A 1 81 ? 11.645 8.948 -20.443 1.00 88.81 81 GLU A CA 1
ATOM 659 C C . GLU A 1 81 ? 12.070 9.550 -21.805 1.00 88.81 81 GLU A C 1
ATOM 661 O O . GLU A 1 81 ? 12.969 10.385 -21.840 1.00 88.81 81 GLU A O 1
ATOM 666 N N . GLN A 1 82 ? 11.450 9.143 -22.925 1.00 88.06 82 GLN A N 1
ATOM 667 C CA . GLN A 1 82 ? 11.768 9.589 -24.296 1.00 88.06 82 GLN A CA 1
ATOM 668 C C . GLN A 1 82 ? 13.229 9.334 -24.723 1.00 88.06 82 GLN A C 1
ATOM 670 O O . GLN A 1 82 ? 13.782 10.037 -25.571 1.00 88.06 82 GLN A O 1
ATOM 675 N N . LYS A 1 83 ? 13.869 8.310 -24.148 1.00 86.06 83 LYS A N 1
ATOM 676 C CA . LYS A 1 83 ? 15.240 7.904 -24.489 1.00 86.06 83 LYS A CA 1
ATOM 677 C C . LYS A 1 83 ? 15.302 7.165 -25.826 1.00 86.06 83 LYS A C 1
ATOM 679 O O . LYS A 1 83 ? 14.334 6.543 -26.259 1.00 86.06 83 LYS A O 1
ATOM 684 N N . SER A 1 84 ? 16.468 7.195 -26.475 1.00 87.38 84 SER A N 1
ATOM 685 C CA . SER A 1 84 ? 16.700 6.430 -27.706 1.00 87.38 84 SER A CA 1
ATOM 686 C C . SER A 1 84 ? 16.749 4.926 -27.424 1.00 87.38 84 SER A C 1
ATOM 688 O O . SER A 1 84 ? 17.223 4.502 -26.371 1.00 87.38 84 SER A O 1
ATOM 690 N N . SER A 1 85 ? 16.324 4.098 -28.381 1.00 85.31 85 SER A N 1
ATOM 691 C CA . SER A 1 85 ? 16.298 2.634 -28.225 1.00 85.31 85 SER A CA 1
ATOM 692 C C . SER A 1 85 ? 17.655 2.048 -27.814 1.00 85.31 85 SER A C 1
ATOM 694 O O . SER A 1 85 ? 17.709 1.193 -26.940 1.00 85.31 85 SER A O 1
ATOM 696 N N . GLN A 1 86 ? 18.756 2.576 -28.360 1.00 86.06 86 GLN A N 1
ATOM 697 C CA . GLN A 1 86 ? 20.119 2.152 -28.012 1.00 86.06 86 GLN A CA 1
ATOM 698 C C . GLN A 1 86 ? 20.499 2.484 -26.565 1.00 86.06 86 GLN A C 1
ATOM 700 O O . GLN A 1 86 ? 21.242 1.736 -25.932 1.00 86.06 86 GLN A O 1
ATOM 705 N N . GLN A 1 87 ? 20.014 3.609 -26.034 1.00 86.56 87 GLN A N 1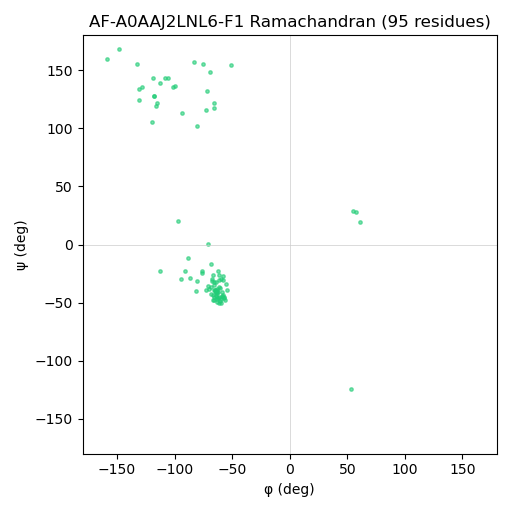
ATOM 706 C CA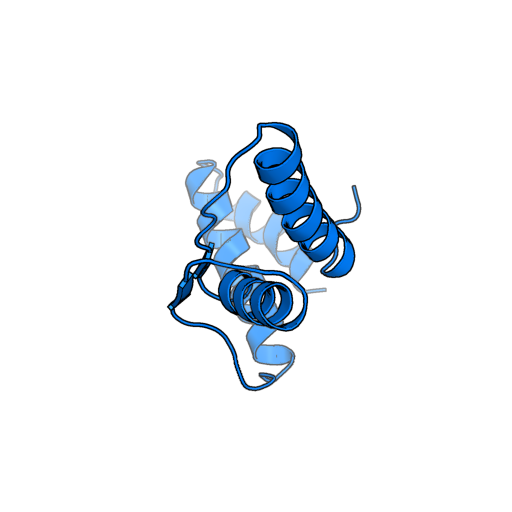 . GLN A 1 87 ? 20.241 3.968 -24.638 1.00 86.56 87 GLN A CA 1
ATOM 707 C C . GLN A 1 87 ? 19.403 3.087 -23.705 1.00 86.56 87 GLN A C 1
ATOM 709 O O . GLN A 1 87 ? 19.909 2.645 -22.677 1.00 86.56 87 GLN A O 1
ATOM 714 N N . ILE A 1 88 ? 18.159 2.786 -24.085 1.00 86.69 88 ILE A N 1
ATOM 715 C CA . ILE A 1 88 ? 17.281 1.888 -23.325 1.00 86.69 88 ILE A CA 1
ATOM 716 C C . ILE A 1 88 ? 17.893 0.488 -23.240 1.00 86.69 88 ILE A C 1
ATOM 718 O O . ILE A 1 88 ? 18.025 -0.032 -22.140 1.00 86.69 88 ILE A O 1
ATOM 722 N N . GLU A 1 89 ? 18.323 -0.093 -24.362 1.00 85.88 89 GLU A N 1
ATOM 723 C CA . GLU A 1 89 ? 18.937 -1.429 -24.380 1.00 85.88 89 GLU A CA 1
ATOM 724 C C . GLU A 1 89 ? 20.169 -1.511 -23.476 1.00 85.88 89 GLU A C 1
ATOM 726 O O . GLU A 1 89 ? 20.298 -2.461 -22.709 1.00 85.88 89 GLU A O 1
ATOM 731 N N . ARG A 1 90 ? 21.047 -0.497 -23.510 1.00 87.75 90 ARG A N 1
ATOM 732 C CA . ARG A 1 90 ? 22.227 -0.447 -22.632 1.00 87.75 90 ARG A CA 1
ATOM 733 C C . ARG A 1 90 ? 21.850 -0.364 -21.156 1.00 87.75 90 ARG A C 1
ATOM 735 O O . ARG A 1 90 ? 22.377 -1.136 -20.366 1.00 87.75 90 ARG A O 1
ATOM 742 N N . GLU A 1 91 ? 20.947 0.549 -20.798 1.00 85.06 91 GLU A N 1
ATOM 743 C CA . GLU A 1 91 ? 20.513 0.736 -19.406 1.00 85.06 91 GLU A CA 1
ATOM 744 C C . GLU A 1 91 ? 19.744 -0.486 -18.874 1.00 85.06 91 GLU A C 1
ATOM 746 O O . GLU A 1 91 ? 19.820 -0.790 -17.688 1.00 85.06 91 GLU A O 1
ATOM 751 N N . VAL A 1 92 ? 19.005 -1.201 -19.729 1.00 86.62 92 VAL A N 1
ATOM 752 C CA . VAL A 1 92 ? 18.228 -2.382 -19.325 1.00 86.62 92 VAL A CA 1
ATOM 753 C C . VAL A 1 92 ? 19.109 -3.632 -19.215 1.00 86.62 92 VAL A C 1
ATOM 755 O O . VAL A 1 92 ? 18.875 -4.462 -18.333 1.00 86.62 92 VAL A O 1
ATOM 758 N N . ALA A 1 93 ? 20.173 -3.746 -20.019 1.00 83.62 93 ALA A N 1
ATOM 759 C CA . ALA A 1 93 ? 21.138 -4.846 -19.918 1.00 83.62 93 ALA A CA 1
ATOM 760 C C . ALA A 1 93 ? 21.790 -4.945 -18.524 1.00 83.62 93 ALA A C 1
ATOM 762 O O . ALA A 1 93 ? 22.080 -6.051 -18.069 1.00 83.62 93 ALA A O 1
ATOM 763 N N . GLU A 1 94 ? 21.953 -3.820 -17.819 1.00 81.62 94 GLU A N 1
ATOM 764 C CA . GLU A 1 94 ? 22.454 -3.786 -16.435 1.00 81.62 94 GLU A CA 1
ATOM 765 C C . GLU A 1 94 ? 21.536 -4.522 -15.440 1.00 81.62 94 GLU A C 1
ATOM 767 O O . GLU A 1 94 ? 21.997 -4.969 -14.393 1.00 81.62 94 GLU A O 1
ATOM 772 N N . PHE A 1 95 ? 20.244 -4.694 -15.752 1.00 74.75 95 PHE A N 1
ATOM 773 C CA . PHE A 1 95 ? 19.304 -5.457 -14.917 1.00 74.75 95 PHE A CA 1
ATOM 774 C C . PHE A 1 95 ? 19.268 -6.957 -15.252 1.00 74.75 95 PHE A C 1
ATOM 776 O O . PHE A 1 95 ? 18.655 -7.732 -14.511 1.00 74.75 95 PHE A O 1
ATOM 783 N N . ALA A 1 96 ? 19.873 -7.367 -16.373 1.00 67.31 96 ALA A N 1
ATOM 784 C CA . ALA A 1 96 ? 19.886 -8.754 -16.836 1.00 67.31 96 ALA A CA 1
ATOM 785 C C . ALA A 1 96 ? 21.093 -9.562 -16.316 1.00 67.31 96 ALA A C 1
ATOM 787 O O . ALA A 1 96 ? 21.001 -10.791 -16.252 1.00 67.31 96 ALA A O 1
ATOM 788 N N . SER A 1 97 ? 22.187 -8.888 -15.932 1.00 59.91 97 SER A N 1
ATOM 789 C CA . SER A 1 97 ? 23.376 -9.478 -15.284 1.00 59.91 97 SER A CA 1
ATOM 790 C C . SER A 1 97 ? 23.113 -9.862 -13.830 1.00 59.91 97 SER A C 1
ATOM 792 O O . SER A 1 97 ? 23.447 -11.005 -13.444 1.00 59.91 97 SER A O 1
#

Mean predicted aligned error: 6.71 Å

Sequence (97 aa):
MQTNVNLWWEDALNAYEFLKSHDYKHISVIGHSMGGVFALRLAQQLSLSSVTTMCSPIHKRPMDDRKSRLIDYAEQYKKFEQKSSQQIEREVAEFAS

InterPro domains:
  IPR012908 GPI inositol-deacylase PGAP1-like alpha/beta domain [PF07819] (21-85)
  IPR029058 Alpha/Beta hydrolase fold [G3DSA:3.40.50.1820] (1-97)
  IPR029058 Alpha/Beta hydrolase fold [SSF53474] (4-72)

pLDDT: mean 88.81, std 10.2, range [46.88, 98.12]